Protein AF-A0A8I1DSE7-F1 (afdb_monomer)

pLDDT: mean 93.1, std 6.19, range [51.97, 97.88]

Mean predicted aligned error: 6.13 Å

Sequence (100 aa):
RSQHRNKDKAMQVLAARLKDKEVRERQSKEAAERKSLIGSGDRSERIRTYNFPQGRVTDHRINLTLYRLDEAMEGKLDMLIEPIVQEYQADQLAALSEQE

Secondary structure (DSSP, 8-state):
--HHHHHHHHHHHHHHHHHHHHHHHHHHHHHHHHHHHHTT--GGG-SEEEETTTTEEEETTTTEEES-HHHHHTT--HHHHHHHHHHHHHHHHHHHHTT-

Structure (mmCIF, N/CA/C/O backbone):
data_AF-A0A8I1DSE7-F1
#
_entry.id   AF-A0A8I1DSE7-F1
#
loop_
_atom_site.group_PDB
_atom_site.id
_atom_site.type_symbol
_atom_site.label_atom_id
_atom_site.label_alt_id
_atom_site.label_comp_id
_atom_site.label_asym_id
_atom_site.label_entity_id
_atom_site.label_seq_id
_atom_site.pdbx_PDB_ins_code
_atom_site.Cartn_x
_atom_site.Cartn_y
_atom_site.Cartn_z
_atom_site.occupancy
_atom_site.B_iso_or_equiv
_atom_site.auth_seq_id
_atom_site.auth_comp_id
_atom_site.auth_asym_id
_atom_site.auth_atom_id
_atom_site.pdbx_PDB_model_num
ATOM 1 N N . ARG A 1 1 ? 29.570 -6.288 -49.972 1.00 75.81 1 ARG A N 1
ATOM 2 C CA . ARG A 1 1 ? 28.764 -5.814 -48.812 1.00 75.81 1 ARG A CA 1
ATOM 3 C C . ARG A 1 1 ? 27.435 -5.283 -49.358 1.00 75.81 1 ARG A C 1
ATOM 5 O O . ARG A 1 1 ? 27.494 -4.519 -50.305 1.00 75.81 1 ARG A O 1
ATOM 12 N N . SER A 1 2 ? 26.273 -5.722 -48.858 1.00 92.69 2 SER A N 1
ATOM 13 C CA . SER A 1 2 ? 24.948 -5.366 -49.419 1.00 92.69 2 SER A CA 1
ATOM 14 C C . SER A 1 2 ? 24.232 -4.335 -48.540 1.00 92.69 2 SER A C 1
ATOM 16 O O . SER A 1 2 ? 24.095 -4.555 -47.337 1.00 92.69 2 SER A O 1
ATOM 18 N N . GLN A 1 3 ? 23.763 -3.233 -49.135 1.00 94.00 3 GLN A N 1
ATOM 19 C CA . GLN A 1 3 ? 23.028 -2.172 -48.436 1.00 94.00 3 GLN A CA 1
ATOM 20 C C . GLN A 1 3 ? 21.689 -2.669 -47.882 1.00 94.00 3 GLN A C 1
ATOM 22 O O . GLN A 1 3 ? 21.363 -2.357 -46.742 1.00 94.00 3 GLN A O 1
ATOM 27 N N . HIS A 1 4 ? 20.952 -3.484 -48.644 1.00 94.62 4 HIS A N 1
ATOM 28 C CA . HIS A 1 4 ? 19.672 -4.051 -48.205 1.00 94.62 4 HIS A CA 1
ATOM 29 C C . HIS A 1 4 ? 19.847 -4.909 -46.950 1.00 94.62 4 HIS A C 1
ATOM 31 O O . HIS A 1 4 ? 19.221 -4.638 -45.934 1.00 94.62 4 HIS A O 1
ATOM 37 N N . ARG A 1 5 ? 20.829 -5.823 -46.949 1.00 93.31 5 ARG A N 1
ATOM 38 C CA . ARG A 1 5 ? 21.138 -6.645 -45.765 1.00 93.31 5 ARG A CA 1
ATOM 39 C C . ARG A 1 5 ? 21.571 -5.811 -44.553 1.00 93.31 5 ARG A C 1
ATOM 41 O O . ARG A 1 5 ? 21.307 -6.202 -43.420 1.00 93.31 5 ARG A O 1
ATOM 48 N N . ASN A 1 6 ? 22.248 -4.682 -44.771 1.00 94.69 6 ASN A N 1
ATOM 49 C CA . ASN A 1 6 ? 22.613 -3.766 -43.688 1.00 94.69 6 ASN A CA 1
ATOM 50 C C . ASN A 1 6 ? 21.393 -2.999 -43.160 1.00 94.69 6 ASN A C 1
ATOM 52 O O . ASN A 1 6 ? 21.259 -2.842 -41.948 1.00 94.69 6 ASN A O 1
ATOM 56 N N . LYS A 1 7 ? 20.496 -2.560 -44.052 1.00 94.31 7 LYS A N 1
ATOM 57 C CA . LYS A 1 7 ? 19.244 -1.884 -43.700 1.00 94.31 7 LYS A CA 1
ATOM 58 C C . LYS A 1 7 ? 18.335 -2.807 -42.891 1.00 94.31 7 LYS A C 1
ATOM 60 O O . LYS A 1 7 ? 17.867 -2.394 -41.837 1.00 94.31 7 LYS A O 1
ATOM 65 N N . ASP A 1 8 ? 18.162 -4.055 -43.316 1.00 95.38 8 ASP A N 1
ATOM 66 C CA . ASP A 1 8 ? 17.307 -5.022 -42.619 1.00 95.38 8 ASP A CA 1
ATOM 67 C C . ASP A 1 8 ? 17.806 -5.281 -41.191 1.00 95.38 8 ASP A C 1
ATOM 69 O O . ASP A 1 8 ? 17.037 -5.210 -40.233 1.00 95.38 8 ASP A O 1
ATOM 73 N N . LYS A 1 9 ? 19.121 -5.474 -41.023 1.00 94.56 9 LYS A N 1
ATOM 74 C CA . LYS A 1 9 ? 19.748 -5.611 -39.699 1.00 94.56 9 LYS A CA 1
ATOM 75 C C . LYS A 1 9 ? 19.572 -4.359 -38.841 1.00 94.56 9 LYS A C 1
ATOM 77 O O . LYS A 1 9 ? 19.262 -4.473 -37.658 1.00 94.56 9 LYS A O 1
ATOM 82 N N . ALA A 1 10 ? 19.756 -3.172 -39.418 1.00 95.88 10 ALA A N 1
ATOM 83 C CA . ALA A 1 10 ? 19.572 -1.916 -38.697 1.00 95.88 10 ALA A CA 1
ATOM 84 C C . ALA A 1 10 ? 18.120 -1.743 -38.222 1.00 95.88 10 ALA A C 1
ATOM 86 O O . ALA A 1 10 ? 17.903 -1.371 -37.071 1.00 95.88 10 ALA A O 1
ATOM 87 N N . MET A 1 11 ? 17.137 -2.078 -39.064 1.00 96.75 11 MET A N 1
ATOM 88 C CA . MET A 1 11 ? 15.716 -2.018 -38.708 1.00 96.75 11 MET A CA 1
ATOM 89 C C . MET A 1 11 ? 15.349 -3.028 -37.616 1.00 96.75 11 MET A C 1
ATOM 91 O O . MET A 1 11 ? 14.629 -2.672 -36.686 1.00 96.75 11 MET A O 1
ATOM 95 N N . GLN A 1 12 ? 15.881 -4.254 -37.673 1.00 96.06 12 GLN A N 1
ATOM 96 C CA . GLN A 1 12 ? 15.681 -5.257 -36.619 1.00 96.06 12 GLN A CA 1
ATOM 97 C C . GLN A 1 12 ? 16.231 -4.782 -35.268 1.00 96.06 12 GLN A C 1
ATOM 99 O O . GLN A 1 12 ? 15.543 -4.865 -34.251 1.00 96.06 12 GLN A O 1
ATOM 104 N N . VAL A 1 13 ? 17.450 -4.232 -35.256 1.00 97.12 13 VAL A N 1
ATOM 105 C CA . VAL A 1 13 ? 18.063 -3.686 -34.036 1.00 97.12 13 VAL A CA 1
ATOM 106 C C . VAL A 1 13 ? 17.288 -2.472 -33.524 1.00 97.12 13 VAL A C 1
ATOM 108 O O . VAL A 1 13 ? 17.074 -2.354 -32.318 1.00 97.12 13 VAL A O 1
ATOM 111 N N . LEU A 1 14 ? 16.843 -1.580 -34.412 1.00 96.88 14 LEU A N 1
ATOM 112 C CA . LEU A 1 14 ? 16.049 -0.412 -34.036 1.00 96.88 14 LEU A CA 1
ATOM 113 C C . LEU A 1 14 ? 14.725 -0.825 -33.384 1.00 96.88 14 LEU A C 1
ATOM 115 O O . LEU A 1 14 ? 14.413 -0.341 -32.299 1.00 96.88 14 LEU A O 1
ATOM 119 N N . ALA A 1 15 ? 13.987 -1.754 -33.997 1.00 96.69 15 ALA A N 1
ATOM 120 C CA . ALA A 1 15 ? 12.729 -2.260 -33.453 1.00 96.69 15 ALA A CA 1
ATOM 121 C C . ALA A 1 15 ? 12.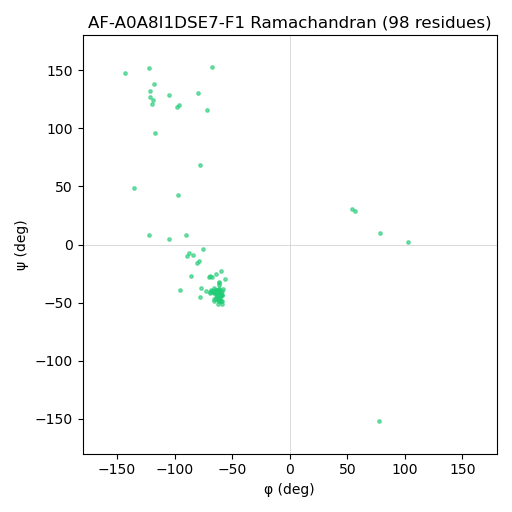924 -2.911 -32.074 1.00 96.69 15 ALA A C 1
ATOM 123 O O . ALA A 1 15 ? 12.163 -2.635 -31.147 1.00 96.69 15 ALA A O 1
ATOM 124 N N . ALA A 1 16 ? 13.980 -3.716 -31.910 1.00 96.94 16 ALA A N 1
ATOM 125 C CA . ALA A 1 16 ? 14.314 -4.322 -30.624 1.00 96.94 16 ALA A CA 1
ATOM 126 C C . ALA A 1 16 ? 14.623 -3.268 -29.546 1.00 96.94 16 ALA A C 1
ATOM 128 O O . ALA A 1 16 ? 14.122 -3.373 -28.429 1.00 96.94 16 ALA A O 1
ATOM 129 N N . ARG A 1 17 ? 15.396 -2.224 -29.881 1.00 97.19 17 ARG A N 1
ATOM 130 C CA . ARG A 1 17 ? 15.736 -1.130 -28.953 1.00 97.19 17 ARG A CA 1
ATOM 131 C C . ARG A 1 17 ? 14.526 -0.289 -28.559 1.00 97.19 17 ARG A C 1
ATOM 133 O O . ARG A 1 17 ? 14.406 0.076 -27.395 1.00 97.19 17 ARG A O 1
ATOM 140 N N . LEU A 1 18 ? 13.641 0.019 -29.508 1.00 97.62 18 LEU A N 1
ATOM 141 C CA . LEU A 1 18 ? 12.414 0.768 -29.227 1.00 97.62 18 LEU A CA 1
ATOM 142 C C . LEU A 1 18 ? 11.493 -0.018 -28.291 1.00 97.62 18 LEU A C 1
ATOM 144 O O . LEU A 1 18 ? 11.026 0.531 -27.297 1.00 97.62 18 LEU A O 1
ATOM 148 N N . LYS A 1 19 ? 11.315 -1.318 -28.552 1.00 97.56 19 LYS A N 1
ATOM 149 C CA . LYS A 1 19 ? 10.525 -2.200 -27.688 1.00 97.56 19 LYS A CA 1
ATOM 150 C C . LYS A 1 19 ? 11.126 -2.329 -26.286 1.00 97.56 19 LYS A C 1
ATOM 152 O O . LYS A 1 19 ? 10.399 -2.268 -25.304 1.00 97.56 19 LYS A O 1
ATOM 157 N N . ASP A 1 20 ? 12.442 -2.503 -26.180 1.00 97.44 20 ASP A N 1
ATOM 158 C CA . ASP A 1 20 ? 13.139 -2.572 -24.889 1.00 97.44 20 ASP A CA 1
ATOM 159 C C . ASP A 1 20 ? 12.987 -1.266 -24.094 1.00 97.44 20 ASP A C 1
ATOM 161 O O . ASP A 1 20 ? 12.697 -1.306 -22.900 1.00 97.44 20 ASP A O 1
ATOM 165 N N . LYS A 1 21 ? 13.083 -0.107 -24.759 1.00 97.88 21 LYS A N 1
ATOM 166 C CA . LYS A 1 21 ? 12.826 1.196 -24.133 1.00 97.88 21 LYS A CA 1
ATOM 167 C C . LYS A 1 21 ? 11.403 1.283 -23.570 1.00 97.88 21 LYS A C 1
ATOM 169 O O . LYS A 1 21 ? 11.246 1.612 -22.399 1.00 97.88 21 LYS A O 1
ATOM 174 N N . GLU A 1 22 ? 10.391 0.953 -24.368 1.00 97.75 22 GLU A N 1
ATOM 175 C CA . GLU A 1 22 ? 8.986 0.992 -23.940 1.00 97.75 22 GLU A CA 1
ATOM 176 C C . GLU A 1 22 ? 8.718 0.040 -22.764 1.00 97.75 22 GLU A C 1
ATOM 178 O O . GLU A 1 22 ? 8.089 0.418 -21.775 1.00 97.75 22 GLU A O 1
ATOM 183 N N . VAL A 1 23 ? 9.243 -1.188 -22.829 1.00 97.88 23 VAL A N 1
ATOM 184 C CA . VAL A 1 23 ? 9.100 -2.170 -21.746 1.00 97.88 23 VAL A CA 1
ATOM 185 C C . VAL A 1 23 ? 9.741 -1.660 -20.460 1.00 97.88 23 VAL A C 1
ATOM 187 O O . VAL A 1 23 ? 9.122 -1.769 -19.402 1.00 97.88 23 VAL A O 1
ATOM 190 N N . ARG A 1 24 ? 10.940 -1.071 -20.533 1.00 97.38 24 ARG A N 1
ATOM 191 C CA . ARG A 1 24 ? 11.608 -0.490 -19.360 1.00 97.38 24 ARG A CA 1
ATOM 192 C C . ARG A 1 24 ? 10.838 0.685 -18.780 1.00 97.38 24 ARG A C 1
ATOM 194 O O . ARG A 1 24 ? 10.727 0.775 -17.564 1.00 97.38 24 ARG A O 1
ATOM 201 N N . GLU A 1 25 ? 10.304 1.565 -19.623 1.00 97.56 25 GLU A N 1
ATOM 202 C CA . GLU A 1 25 ? 9.483 2.695 -19.178 1.00 97.56 25 GLU A CA 1
ATOM 203 C C . GLU A 1 25 ? 8.184 2.232 -18.511 1.00 97.56 25 GLU A C 1
ATOM 205 O O . GLU A 1 25 ? 7.773 2.795 -17.500 1.00 97.56 25 GLU A O 1
ATOM 210 N N . ARG A 1 26 ? 7.543 1.180 -19.028 1.00 97.44 26 ARG A N 1
ATOM 211 C CA . ARG A 1 26 ? 6.366 0.594 -18.380 1.00 97.44 26 ARG A CA 1
ATOM 212 C C . ARG A 1 26 ? 6.725 -0.037 -17.037 1.00 97.44 26 ARG A C 1
ATOM 214 O O . ARG A 1 26 ? 6.083 0.251 -16.034 1.00 97.44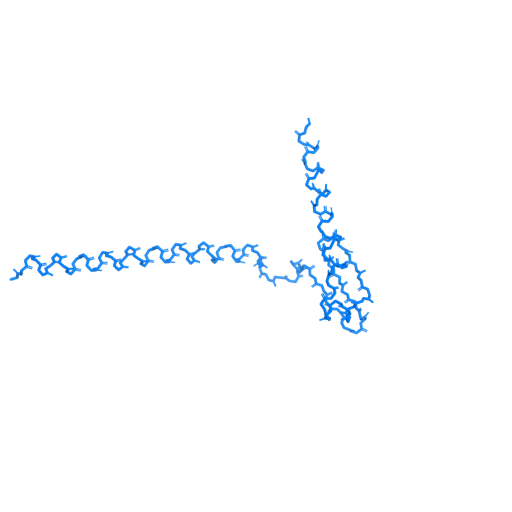 26 ARG A O 1
ATOM 221 N N . GLN A 1 27 ? 7.779 -0.849 -17.005 1.00 97.50 27 GLN A N 1
ATOM 222 C CA . GLN A 1 27 ? 8.240 -1.503 -15.780 1.00 97.50 27 GLN A CA 1
ATOM 223 C C . GLN A 1 27 ? 8.663 -0.496 -14.710 1.00 97.50 27 GLN A C 1
ATOM 225 O O . GLN A 1 27 ? 8.398 -0.718 -13.532 1.00 97.50 27 GLN A O 1
ATOM 230 N N . SER A 1 28 ? 9.304 0.611 -15.094 1.00 97.12 28 SER A N 1
ATOM 231 C CA . SER A 1 28 ? 9.707 1.644 -14.141 1.00 97.12 28 SER A CA 1
ATOM 232 C C . SER A 1 28 ? 8.503 2.371 -13.544 1.00 97.12 28 SER A C 1
ATOM 234 O O . SER A 1 28 ? 8.497 2.609 -12.338 1.00 97.12 28 SER A O 1
ATOM 236 N N . LYS A 1 29 ? 7.465 2.655 -14.344 1.00 96.88 29 LYS A N 1
ATOM 237 C CA . LYS A 1 29 ? 6.193 3.215 -13.857 1.00 96.88 29 LYS A CA 1
ATOM 238 C C . LYS A 1 29 ? 5.497 2.269 -12.883 1.00 96.88 29 LYS A C 1
ATOM 240 O O . LYS A 1 29 ? 5.222 2.664 -11.757 1.00 96.88 29 LYS A O 1
ATOM 245 N N . GLU A 1 30 ? 5.317 1.006 -13.266 1.00 96.44 30 GLU A N 1
ATOM 246 C CA . GLU A 1 30 ? 4.704 -0.012 -12.400 1.00 96.44 30 GLU A CA 1
ATOM 247 C C . GLU A 1 30 ? 5.491 -0.205 -11.094 1.00 96.44 30 GLU A C 1
ATOM 249 O O . GLU A 1 30 ? 4.913 -0.356 -10.018 1.00 96.44 30 GLU A O 1
ATOM 254 N N . ALA A 1 31 ? 6.826 -0.196 -11.167 1.00 95.00 31 ALA A N 1
ATOM 255 C CA . ALA A 1 31 ? 7.681 -0.313 -9.991 1.00 95.00 31 ALA A CA 1
ATOM 256 C C . ALA A 1 31 ? 7.564 0.912 -9.072 1.00 95.00 31 ALA A C 1
ATOM 258 O O . ALA A 1 31 ? 7.536 0.750 -7.851 1.00 95.00 31 ALA A O 1
ATOM 259 N N . ALA A 1 32 ? 7.480 2.117 -9.641 1.00 94.88 32 ALA A N 1
ATOM 260 C CA . ALA A 1 32 ? 7.288 3.349 -8.886 1.00 94.88 32 ALA A CA 1
ATOM 261 C C . ALA A 1 32 ? 5.916 3.379 -8.195 1.00 94.88 32 ALA A C 1
ATOM 263 O O . ALA A 1 32 ? 5.851 3.640 -6.995 1.00 94.88 32 ALA A O 1
ATOM 264 N N . GLU A 1 33 ? 4.844 3.032 -8.912 1.00 95.12 33 GLU A N 1
ATOM 265 C CA . GLU A 1 33 ? 3.490 2.925 -8.356 1.00 95.12 33 GLU A CA 1
ATOM 266 C C . GLU A 1 33 ? 3.432 1.890 -7.231 1.00 95.12 33 GLU A C 1
ATOM 268 O O . GLU A 1 33 ? 2.983 2.192 -6.127 1.00 95.12 33 GLU A O 1
ATOM 273 N N . ARG A 1 34 ? 3.979 0.687 -7.455 1.00 92.88 34 ARG A N 1
ATOM 274 C CA . ARG A 1 34 ? 4.036 -0.359 -6.426 1.00 92.88 34 ARG A CA 1
ATOM 275 C C . ARG A 1 34 ? 4.791 0.108 -5.184 1.00 92.88 34 ARG A C 1
ATOM 277 O O . ARG A 1 34 ? 4.338 -0.144 -4.071 1.00 92.88 34 ARG A O 1
ATOM 284 N N . LYS A 1 35 ? 5.930 0.781 -5.367 1.00 91.50 35 LYS A N 1
ATOM 285 C CA . LYS A 1 35 ? 6.715 1.327 -4.255 1.00 91.50 35 LYS A CA 1
ATOM 286 C C . LYS A 1 35 ? 5.931 2.393 -3.491 1.00 91.50 35 LYS A C 1
ATOM 288 O O . LYS A 1 35 ? 5.992 2.410 -2.270 1.00 91.50 35 LYS A O 1
ATOM 293 N N . SER A 1 36 ? 5.171 3.239 -4.185 1.00 90.75 36 SER A N 1
ATOM 294 C CA . SER A 1 36 ? 4.316 4.243 -3.546 1.00 90.75 36 SER A CA 1
ATOM 295 C C . SER A 1 36 ? 3.178 3.621 -2.735 1.00 90.75 36 SER A C 1
ATOM 297 O O . SER A 1 36 ? 2.827 4.156 -1.692 1.00 90.75 36 SER A O 1
ATOM 299 N N . LEU A 1 37 ? 2.593 2.517 -3.209 1.00 89.81 37 LEU A N 1
ATOM 300 C CA . LEU A 1 37 ? 1.469 1.850 -2.542 1.00 89.81 37 LEU A CA 1
ATOM 301 C C . LEU A 1 37 ? 1.892 1.021 -1.324 1.00 89.81 37 LEU A C 1
ATOM 303 O O . LEU A 1 37 ? 1.159 0.953 -0.343 1.00 89.81 37 LEU A O 1
ATOM 307 N N . ILE A 1 38 ? 3.044 0.352 -1.403 1.00 88.50 38 ILE A N 1
ATOM 308 C CA . ILE A 1 38 ? 3.558 -0.504 -0.321 1.00 88.50 38 ILE A CA 1
ATOM 309 C C . ILE A 1 38 ? 4.361 0.314 0.701 1.00 88.50 38 ILE A C 1
ATOM 311 O O . ILE A 1 38 ? 4.431 -0.068 1.866 1.00 88.50 38 ILE A O 1
ATOM 315 N N . GLY A 1 39 ? 4.956 1.427 0.267 1.00 87.38 39 GLY A N 1
ATOM 316 C CA . GLY A 1 39 ? 5.844 2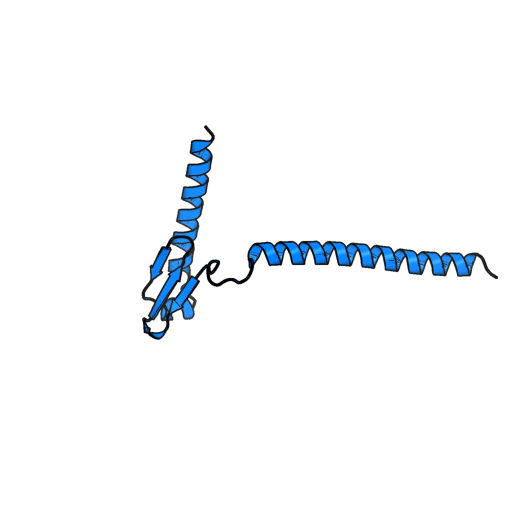.242 1.085 1.00 87.38 39 GLY A CA 1
ATOM 317 C C . GLY A 1 39 ? 7.246 1.642 1.215 1.00 87.38 39 GLY A C 1
ATOM 318 O O . GLY A 1 39 ? 7.746 0.943 0.325 1.00 87.38 39 GLY A O 1
ATOM 319 N N . SER A 1 40 ? 7.906 1.950 2.328 1.00 85.62 40 SER A N 1
ATOM 320 C CA . SER A 1 40 ? 9.233 1.441 2.690 1.00 85.62 40 SER A CA 1
ATOM 321 C C . SER A 1 40 ? 9.189 0.034 3.294 1.00 85.62 40 SER A C 1
ATOM 323 O O . SER A 1 40 ? 10.216 -0.646 3.345 1.00 85.62 40 SER A O 1
ATOM 325 N N . GLY A 1 41 ? 8.001 -0.416 3.714 1.00 85.44 41 GLY A N 1
ATOM 326 C CA . GLY A 1 41 ? 7.808 -1.680 4.423 1.00 85.44 41 GLY A CA 1
ATOM 327 C C . GLY A 1 41 ? 8.180 -1.607 5.906 1.00 85.44 41 GLY A C 1
ATOM 328 O O . GLY A 1 41 ? 8.250 -2.646 6.566 1.00 85.44 41 GLY A O 1
ATOM 329 N N . ASP A 1 42 ? 8.423 -0.405 6.434 1.00 88.00 42 ASP A N 1
ATOM 330 C CA . ASP A 1 42 ? 8.657 -0.208 7.858 1.00 88.00 42 ASP A CA 1
ATOM 331 C C . ASP A 1 42 ? 7.391 -0.493 8.684 1.00 88.00 42 ASP A C 1
ATOM 333 O O . ASP A 1 42 ? 6.250 -0.341 8.242 1.00 88.00 42 ASP A O 1
ATOM 337 N N . ARG A 1 43 ? 7.590 -0.900 9.939 1.00 84.44 43 ARG A N 1
ATOM 338 C CA . ARG A 1 43 ? 6.507 -1.236 10.867 1.00 84.44 43 ARG A CA 1
ATOM 339 C C . ARG A 1 43 ? 5.627 -0.029 11.200 1.00 84.44 43 ARG A C 1
ATOM 341 O O . ARG A 1 43 ? 4.468 -0.233 11.570 1.00 84.44 43 ARG A O 1
ATOM 348 N N . SER A 1 44 ? 6.166 1.185 11.091 1.00 84.56 44 SER A N 1
ATOM 349 C CA . SER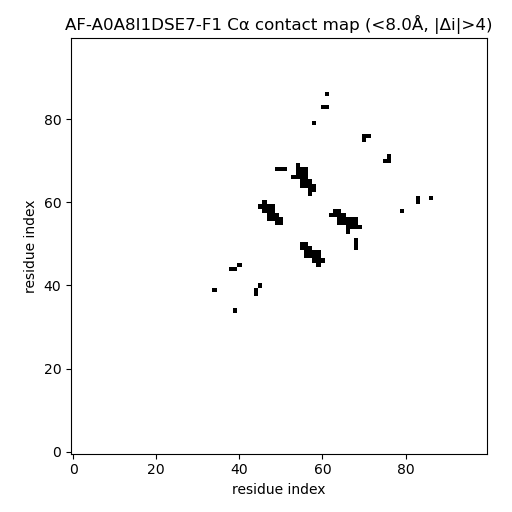 A 1 44 ? 5.427 2.435 11.298 1.00 84.56 44 SER A CA 1
ATOM 350 C C . SER A 1 44 ? 4.372 2.694 10.215 1.00 84.56 44 SER A C 1
ATOM 352 O O . SER A 1 44 ? 3.334 3.273 10.512 1.00 84.56 44 SER A O 1
ATOM 354 N N . GLU A 1 45 ? 4.569 2.180 8.999 1.00 86.12 45 GLU A N 1
ATOM 355 C CA . GLU A 1 45 ? 3.670 2.373 7.848 1.00 86.12 45 GLU A CA 1
ATOM 356 C C . GLU A 1 45 ? 2.577 1.293 7.754 1.00 86.12 45 GLU A C 1
ATOM 358 O O . GLU A 1 45 ? 1.839 1.177 6.773 1.00 86.12 45 GLU A O 1
ATOM 363 N N . ARG A 1 46 ? 2.465 0.443 8.775 1.00 89.88 46 ARG A N 1
ATOM 364 C CA . ARG A 1 46 ? 1.543 -0.687 8.756 1.00 89.88 46 ARG A CA 1
ATOM 365 C C . ARG A 1 46 ? 0.091 -0.225 8.876 1.00 89.88 46 ARG A C 1
ATOM 367 O O . ARG A 1 46 ? -0.362 0.161 9.947 1.00 89.88 46 ARG A O 1
ATOM 374 N N . ILE A 1 47 ? -0.680 -0.465 7.823 1.00 92.44 47 ILE A N 1
ATOM 375 C CA . ILE A 1 47 ? -2.131 -0.228 7.765 1.00 92.44 47 ILE A CA 1
ATOM 376 C C . ILE A 1 47 ? -2.958 -1.034 8.783 1.00 92.44 47 ILE A C 1
ATOM 378 O O . ILE A 1 47 ? -3.916 -0.505 9.333 1.00 92.44 47 ILE A O 1
ATOM 382 N N . ARG A 1 48 ? -2.626 -2.305 9.065 1.00 93.62 48 ARG A N 1
ATOM 383 C CA . ARG A 1 48 ? -3.423 -3.172 9.963 1.00 93.62 48 ARG A CA 1
ATOM 384 C C . ARG A 1 48 ? -2.581 -4.094 10.831 1.00 93.62 48 ARG A C 1
ATOM 386 O O . ARG A 1 48 ? -1.536 -4.584 10.416 1.00 93.62 48 ARG A O 1
ATOM 393 N N . THR A 1 49 ? -3.063 -4.383 12.034 1.00 94.94 49 THR A N 1
ATOM 394 C CA . THR A 1 49 ? -2.499 -5.385 12.950 1.00 94.94 49 THR A CA 1
ATOM 395 C C . THR A 1 49 ? -3.514 -6.466 13.245 1.00 94.94 49 THR A C 1
ATOM 397 O O . THR A 1 49 ? -4.554 -6.172 13.821 1.00 94.94 49 THR A O 1
ATOM 400 N N . TYR A 1 50 ? -3.170 -7.709 12.930 1.00 95.38 50 TYR A N 1
ATOM 401 C CA . TYR A 1 50 ? -3.934 -8.886 13.327 1.00 95.38 50 TYR A CA 1
ATOM 402 C C . TYR A 1 50 ? -3.276 -9.491 14.571 1.00 95.38 50 TYR A C 1
ATOM 404 O O . TYR A 1 50 ? -2.096 -9.843 14.544 1.00 95.38 50 TYR A O 1
ATOM 412 N N . ASN A 1 51 ? -4.006 -9.549 15.682 1.00 96.19 51 ASN A N 1
ATOM 413 C CA . ASN A 1 51 ? -3.529 -10.062 16.961 1.00 96.19 51 ASN A CA 1
ATOM 414 C C . ASN A 1 51 ? -4.357 -11.289 17.354 1.00 96.19 51 ASN A C 1
ATOM 416 O O . ASN A 1 51 ? -5.430 -11.159 17.941 1.00 96.19 51 ASN A O 1
ATOM 420 N N . PHE A 1 52 ? -3.829 -12.470 17.028 1.00 95.62 52 PHE A N 1
ATOM 421 C CA . PHE A 1 52 ? -4.481 -13.758 17.272 1.00 95.62 52 PHE A CA 1
ATOM 422 C C . PHE A 1 52 ? -4.680 -14.083 18.759 1.00 95.62 52 PHE A C 1
ATOM 424 O O . PHE A 1 52 ? -5.804 -14.418 19.118 1.00 95.62 52 PHE A O 1
ATOM 431 N N . PRO A 1 53 ? -3.683 -13.920 19.658 1.00 96.56 53 PRO A N 1
ATOM 432 C CA . PRO A 1 53 ? -3.885 -14.196 21.084 1.00 96.56 53 PRO A CA 1
ATOM 433 C C . PRO A 1 53 ? -5.032 -13.412 21.734 1.00 96.56 53 PRO A C 1
ATOM 435 O O . PRO A 1 53 ? -5.631 -13.887 22.691 1.00 96.56 53 PRO A O 1
ATOM 438 N N . GLN A 1 54 ? -5.319 -12.204 21.237 1.00 94.06 54 GLN A N 1
ATOM 439 C CA . GLN A 1 54 ? -6.386 -11.337 21.751 1.00 94.06 54 GLN A CA 1
ATOM 440 C C . GLN A 1 54 ? -7.620 -11.292 20.836 1.00 94.06 54 GLN A C 1
ATOM 442 O O . GLN A 1 54 ? -8.522 -10.495 21.090 1.00 94.06 54 GLN A O 1
ATOM 447 N N . GLY A 1 55 ? -7.650 -12.091 19.763 1.00 95.31 55 GLY A N 1
ATOM 448 C CA . GLY A 1 55 ? -8.776 -12.170 18.827 1.00 95.31 55 GLY A CA 1
ATOM 449 C C . GLY A 1 55 ? -9.166 -10.835 18.184 1.00 95.31 55 GLY A C 1
ATOM 450 O O . GLY A 1 55 ? -10.338 -10.629 17.866 1.00 95.31 55 GLY A O 1
ATOM 451 N N . ARG A 1 56 ? -8.216 -9.904 18.008 1.00 96.25 56 ARG A N 1
ATOM 452 C CA . ARG A 1 56 ? -8.515 -8.545 17.529 1.00 96.25 56 ARG A CA 1
ATOM 453 C C . ARG A 1 56 ? -7.769 -8.154 16.265 1.00 96.25 56 ARG A C 1
ATOM 455 O O . ARG A 1 56 ? -6.634 -8.571 16.030 1.00 96.25 56 ARG A O 1
ATOM 462 N N . VAL A 1 57 ? -8.391 -7.267 15.503 1.00 96.25 57 VAL A N 1
ATOM 463 C CA . VAL A 1 57 ? -7.799 -6.570 14.364 1.00 96.25 57 VAL A CA 1
ATOM 464 C C . VAL A 1 57 ? -7.875 -5.066 14.607 1.00 96.25 57 VAL A C 1
ATOM 466 O O . VAL A 1 57 ? -8.918 -4.546 14.996 1.00 96.25 57 VAL A O 1
ATOM 469 N N . THR A 1 58 ? -6.761 -4.370 14.401 1.00 95.88 58 THR A N 1
ATOM 470 C CA . THR A 1 58 ? -6.679 -2.906 14.499 1.00 95.88 58 THR A CA 1
ATOM 471 C C . THR A 1 58 ? -6.272 -2.337 13.148 1.00 95.88 58 THR A C 1
ATOM 473 O O . THR A 1 58 ? -5.232 -2.737 12.622 1.00 95.88 58 THR A O 1
ATOM 476 N N . ASP A 1 59 ? -7.061 -1.418 12.597 1.00 95.44 59 ASP A N 1
ATOM 477 C CA . ASP A 1 59 ? -6.708 -0.610 11.428 1.00 95.44 59 ASP A CA 1
ATOM 478 C C . ASP A 1 59 ? -6.164 0.743 11.891 1.00 95.44 59 ASP A C 1
ATOM 480 O O . ASP A 1 59 ? -6.841 1.489 12.595 1.00 95.44 59 ASP A O 1
ATOM 484 N N . HIS A 1 60 ? -4.921 1.040 11.519 1.00 93.88 60 HIS A N 1
ATOM 485 C CA . HIS A 1 60 ? -4.192 2.228 11.975 1.00 93.88 60 HIS A CA 1
ATOM 486 C C . HIS A 1 60 ? -4.504 3.477 11.152 1.00 93.88 60 HIS A C 1
ATOM 488 O O . HIS A 1 60 ? -4.101 4.561 11.552 1.00 93.88 60 HIS A O 1
ATOM 494 N N . ARG A 1 61 ? -5.232 3.359 10.031 1.00 92.06 61 ARG A N 1
ATOM 495 C CA . ARG A 1 61 ? -5.616 4.532 9.224 1.00 92.06 61 ARG A CA 1
ATOM 496 C C . ARG A 1 61 ? -6.598 5.430 9.963 1.00 92.06 61 ARG A C 1
ATOM 498 O O . ARG A 1 61 ? -6.468 6.641 9.910 1.00 92.06 61 ARG A O 1
ATOM 505 N N . ILE A 1 62 ? -7.540 4.806 10.667 1.00 94.69 62 ILE A N 1
ATOM 506 C CA . ILE A 1 62 ? -8.606 5.478 11.426 1.00 94.69 62 ILE A CA 1
ATOM 507 C C . ILE A 1 62 ? -8.588 5.094 12.916 1.00 94.69 62 ILE A C 1
ATOM 509 O O . ILE A 1 62 ? -9.513 5.393 13.660 1.00 94.69 62 ILE A O 1
ATOM 513 N N . ASN A 1 63 ? -7.550 4.372 13.358 1.00 94.19 63 ASN A N 1
ATOM 514 C CA . ASN A 1 63 ? -7.407 3.830 14.717 1.00 94.19 63 ASN A CA 1
ATOM 515 C C . ASN A 1 63 ? -8.592 2.964 15.203 1.00 94.19 63 ASN A C 1
ATOM 517 O O . ASN A 1 63 ? -8.864 2.867 16.402 1.00 94.19 63 ASN A O 1
ATOM 521 N N . LEU A 1 64 ? -9.275 2.272 14.287 1.00 95.06 64 LEU A N 1
ATOM 522 C CA . LEU A 1 64 ? -10.386 1.372 14.599 1.00 95.06 64 LEU A CA 1
ATOM 523 C C . LEU A 1 64 ? -9.863 0.021 15.099 1.00 95.06 64 LEU A C 1
ATOM 525 O O . LEU A 1 64 ? -9.035 -0.612 14.447 1.00 95.06 64 LEU A O 1
ATOM 529 N N . THR A 1 65 ? -10.387 -0.468 16.224 1.00 95.94 65 THR A N 1
ATOM 530 C CA . THR A 1 65 ? -10.083 -1.810 16.746 1.00 95.94 65 THR A CA 1
ATOM 531 C C . THR A 1 65 ? -11.352 -2.642 16.884 1.00 95.94 65 THR A C 1
ATOM 533 O O . THR A 1 65 ? -12.290 -2.229 17.559 1.00 95.94 65 THR A O 1
ATOM 536 N N . LEU A 1 66 ? -11.355 -3.843 16.299 1.00 94.69 66 LEU A N 1
ATOM 537 C CA . LEU A 1 66 ? -12.451 -4.811 16.373 1.00 94.69 66 LEU A CA 1
ATOM 538 C C . LEU A 1 66 ? -11.987 -6.104 17.050 1.00 94.69 66 LEU A C 1
ATOM 540 O O . LEU A 1 66 ? -10.922 -6.628 16.730 1.00 94.69 66 LEU A O 1
ATOM 544 N N . TYR A 1 67 ? -12.819 -6.663 17.928 1.00 95.38 67 TYR A N 1
ATOM 545 C CA . TYR A 1 67 ? -12.590 -7.941 18.625 1.00 95.38 67 TYR A CA 1
ATOM 546 C C . TYR A 1 67 ? -13.292 -9.111 17.922 1.00 95.38 67 TYR A C 1
ATOM 548 O O . TYR A 1 67 ? -13.968 -9.922 18.548 1.00 95.38 67 TYR A O 1
ATOM 556 N N . ARG A 1 68 ? -13.213 -9.135 16.591 1.00 92.19 68 ARG A N 1
ATOM 557 C CA . ARG A 1 68 ? -13.872 -10.126 15.727 1.00 92.19 68 ARG A CA 1
ATOM 558 C C . ARG A 1 68 ? -12.908 -10.621 14.655 1.00 92.19 68 ARG A C 1
ATOM 560 O O . ARG A 1 68 ? -13.207 -10.582 13.466 1.00 92.19 68 ARG A O 1
ATOM 567 N N . LEU A 1 69 ? -11.700 -11.002 15.079 1.00 94.69 69 LEU A N 1
ATOM 568 C CA . LEU A 1 69 ? -10.653 -11.432 14.152 1.00 94.69 69 LEU A CA 1
ATOM 569 C C . LEU A 1 69 ? -11.093 -12.636 13.314 1.00 94.69 69 LEU A C 1
ATOM 571 O O . LEU A 1 69 ? -10.874 -12.622 12.110 1.00 94.69 69 LEU A O 1
ATOM 575 N N . ASP A 1 70 ? -11.732 -13.629 13.928 1.00 94.56 70 ASP A N 1
ATOM 576 C CA . ASP A 1 70 ? -12.137 -14.854 13.232 1.00 94.56 70 ASP A CA 1
ATOM 577 C C . ASP A 1 70 ? -13.122 -14.549 12.096 1.00 94.56 70 ASP A C 1
ATOM 579 O O . ASP A 1 70 ? -12.894 -14.944 10.958 1.00 94.56 70 ASP A O 1
ATOM 583 N N . GLU A 1 71 ? -14.138 -13.724 12.362 1.00 94.38 71 GLU A N 1
ATOM 584 C CA . GLU A 1 71 ? -15.100 -13.279 11.346 1.00 94.38 71 GLU A CA 1
ATOM 585 C C . GLU A 1 71 ? -14.423 -12.521 10.193 1.00 94.38 71 GLU A C 1
ATOM 587 O O . GLU A 1 71 ? -14.750 -12.731 9.023 1.00 94.38 71 GLU A O 1
ATOM 592 N N . ALA A 1 72 ? -13.453 -11.657 10.510 1.00 93.69 72 ALA A N 1
ATOM 593 C CA . ALA A 1 72 ? -12.690 -10.936 9.496 1.00 93.69 72 A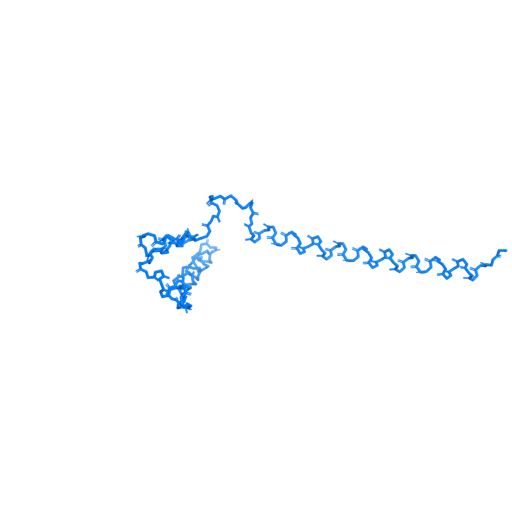LA A CA 1
ATOM 594 C C . ALA A 1 72 ? -11.838 -11.893 8.642 1.00 93.69 72 ALA A C 1
ATOM 596 O O . ALA A 1 72 ? -11.754 -11.722 7.426 1.00 93.69 72 ALA A O 1
ATOM 597 N N . MET A 1 73 ? -11.238 -12.915 9.258 1.00 93.69 73 MET A N 1
ATOM 598 C CA . MET A 1 73 ? -10.453 -13.942 8.565 1.00 93.69 73 MET A CA 1
ATOM 599 C C . MET A 1 73 ? -11.324 -14.881 7.719 1.00 93.69 73 MET A C 1
ATOM 601 O O . MET A 1 73 ? -10.865 -15.366 6.688 1.00 93.69 73 MET A O 1
ATOM 605 N N . GLU A 1 74 ? -12.584 -15.082 8.104 1.00 95.62 74 GLU A N 1
ATOM 606 C CA . GLU A 1 74 ? -13.604 -15.789 7.317 1.00 95.62 74 GLU A CA 1
ATO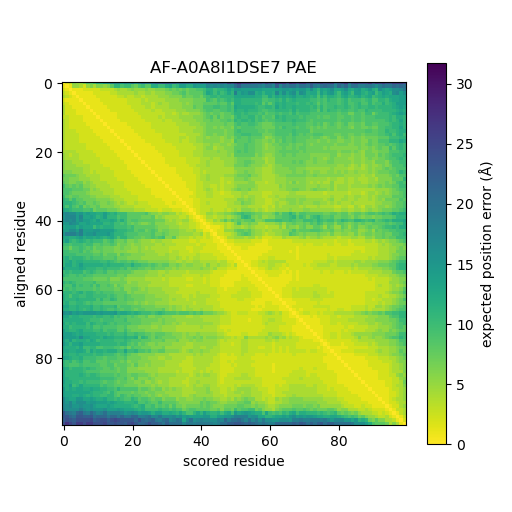M 607 C C . GLU A 1 74 ? -14.152 -14.957 6.142 1.00 95.62 74 GLU A C 1
ATOM 609 O O . GLU A 1 74 ? -14.937 -15.459 5.339 1.00 95.62 74 GLU A O 1
ATOM 614 N N . GLY A 1 75 ? -13.726 -13.696 6.005 1.00 93.94 75 GLY A N 1
ATOM 615 C CA . GLY A 1 75 ? -14.051 -12.833 4.868 1.00 93.94 75 GLY A CA 1
ATOM 616 C C . GLY A 1 75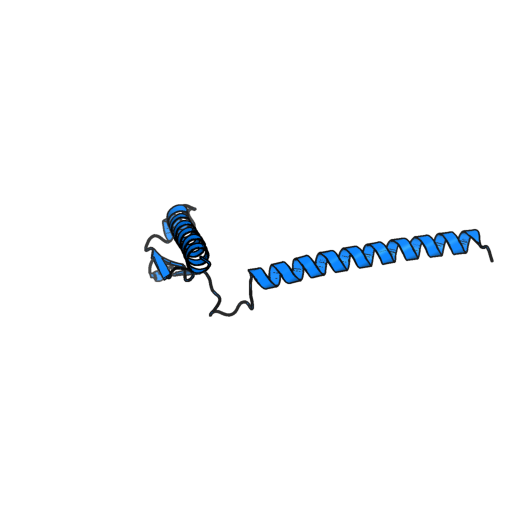 ? -15.132 -11.787 5.134 1.00 93.94 75 GLY A C 1
ATOM 617 O O . GLY A 1 75 ? -15.444 -11.014 4.230 1.00 93.94 75 GLY A O 1
ATOM 618 N N . LYS A 1 76 ? -15.669 -11.687 6.358 1.00 94.25 76 LYS A N 1
ATOM 619 C CA . LYS A 1 76 ? -16.621 -10.629 6.744 1.00 94.25 76 LYS A CA 1
ATOM 620 C C . LYS A 1 76 ? -15.886 -9.310 7.002 1.00 94.25 76 LYS A C 1
ATOM 622 O O . LYS A 1 76 ? -15.754 -8.850 8.135 1.00 94.25 76 LYS A O 1
ATOM 627 N N . LEU A 1 77 ? -15.352 -8.719 5.938 1.00 93.56 77 LEU A N 1
ATOM 628 C CA . LEU A 1 77 ? -14.513 -7.520 6.002 1.00 93.56 77 LEU A CA 1
ATOM 629 C C . LEU A 1 77 ? -15.302 -6.208 5.957 1.00 93.56 77 LEU A C 1
ATOM 631 O O . LEU A 1 77 ? -14.707 -5.157 6.187 1.00 93.56 77 LEU A O 1
ATOM 635 N N . ASP A 1 78 ? -16.612 -6.244 5.714 1.00 94.50 78 ASP A N 1
ATOM 636 C CA . ASP A 1 78 ? -17.448 -5.040 5.598 1.00 94.50 78 ASP A CA 1
ATOM 637 C C . ASP A 1 78 ? -17.375 -4.175 6.864 1.00 94.50 78 ASP A C 1
ATOM 639 O O . ASP A 1 78 ? -17.193 -2.963 6.782 1.00 94.50 78 ASP A O 1
ATOM 643 N N . MET A 1 79 ? -17.328 -4.815 8.039 1.00 91.38 79 MET A N 1
ATOM 644 C CA . MET A 1 79 ? -17.148 -4.150 9.339 1.00 91.38 79 MET A CA 1
ATOM 645 C C . MET A 1 79 ? -15.841 -3.351 9.457 1.00 91.38 79 MET A C 1
ATOM 647 O O . MET A 1 79 ? -15.740 -2.463 10.299 1.00 91.38 79 MET A O 1
ATOM 651 N N . LEU A 1 80 ? -14.824 -3.683 8.656 1.00 93.12 80 LEU A N 1
ATOM 652 C CA . LEU A 1 80 ? -13.568 -2.937 8.574 1.00 93.12 80 LEU A CA 1
ATOM 653 C C . LEU A 1 80 ? -13.581 -1.926 7.431 1.00 93.12 80 LEU A C 1
ATOM 655 O O . LEU A 1 80 ? -12.993 -0.862 7.567 1.00 93.12 80 LEU A O 1
ATOM 659 N N . ILE A 1 81 ? -14.164 -2.276 6.285 1.00 94.56 81 ILE A N 1
ATOM 660 C CA . ILE A 1 81 ? -14.078 -1.467 5.067 1.00 94.56 81 ILE A CA 1
ATOM 661 C C . ILE A 1 81 ? -15.032 -0.275 5.136 1.00 94.56 81 ILE A C 1
ATOM 663 O O . ILE A 1 81 ? -14.606 0.836 4.826 1.00 94.56 81 ILE A O 1
ATOM 667 N N . GLU A 1 82 ? -16.278 -0.474 5.568 1.00 96.00 82 GLU A N 1
ATOM 668 C CA . GLU A 1 82 ? -17.283 0.595 5.600 1.00 96.00 82 GLU A CA 1
ATOM 669 C C . GLU A 1 82 ? -16.852 1.793 6.459 1.00 96.00 82 GLU A C 1
ATOM 671 O O . GLU A 1 82 ? -16.881 2.907 5.932 1.00 96.00 82 GLU A O 1
ATOM 676 N N . PRO A 1 83 ? -16.361 1.621 7.707 1.00 95.38 83 PRO A N 1
ATOM 677 C CA . PRO A 1 83 ? -15.922 2.761 8.512 1.00 95.38 83 PRO A CA 1
ATOM 678 C C . PRO A 1 83 ? -14.756 3.526 7.876 1.00 95.38 83 PRO A C 1
ATOM 680 O O . PRO A 1 83 ? -14.683 4.743 7.972 1.00 95.38 83 PRO A O 1
ATOM 683 N N . ILE A 1 84 ? -13.854 2.823 7.186 1.00 95.06 84 ILE A N 1
ATOM 684 C CA . ILE A 1 84 ? -12.700 3.443 6.518 1.00 95.06 84 ILE A CA 1
ATOM 685 C C . ILE A 1 84 ? -13.148 4.276 5.323 1.00 95.06 84 ILE A C 1
ATOM 687 O O . ILE A 1 84 ? -12.622 5.361 5.095 1.00 95.06 84 ILE A O 1
ATOM 691 N N . VAL A 1 85 ? -14.107 3.768 4.547 1.00 96.06 85 VAL A N 1
ATOM 692 C CA . VAL A 1 85 ? -14.673 4.506 3.415 1.00 96.06 85 VAL A CA 1
ATOM 693 C C . VAL A 1 85 ? -15.429 5.739 3.906 1.00 96.06 85 VAL A C 1
ATOM 695 O O . VAL A 1 85 ? -15.296 6.796 3.298 1.00 96.06 85 VAL A O 1
ATOM 698 N N . GLN A 1 86 ? -16.184 5.620 5.000 1.00 95.56 86 GLN A N 1
ATOM 699 C CA . GLN A 1 86 ? -16.909 6.743 5.598 1.00 95.56 86 GLN A CA 1
ATOM 700 C C . GLN A 1 86 ? -15.961 7.839 6.088 1.00 95.56 86 GLN A C 1
ATOM 702 O O . GLN A 1 86 ? -16.163 8.998 5.733 1.00 95.56 86 GLN A O 1
ATOM 707 N N . GLU A 1 87 ? -14.907 7.479 6.825 1.00 95.19 87 GLU A N 1
ATOM 708 C CA . GLU A 1 87 ? -13.911 8.451 7.292 1.00 95.19 87 GLU A CA 1
ATOM 709 C C . GLU A 1 87 ? -13.229 9.148 6.111 1.00 95.19 87 GLU A C 1
ATOM 711 O O . GLU A 1 87 ? -13.147 10.369 6.062 1.00 95.19 87 GLU A O 1
ATOM 716 N N . TYR A 1 88 ? -12.845 8.383 5.086 1.00 94.62 88 TYR A N 1
ATOM 717 C CA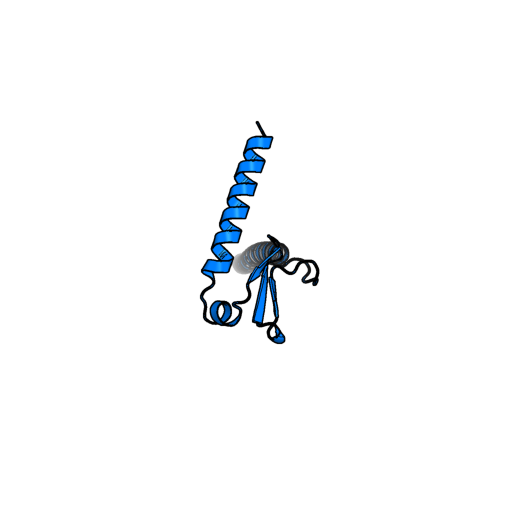 . TYR A 1 88 ? -12.233 8.946 3.886 1.00 94.62 88 TYR A CA 1
ATOM 718 C C . TYR A 1 88 ? -13.156 9.929 3.149 1.00 94.62 88 TYR A C 1
ATOM 720 O O . TYR A 1 88 ? -12.703 10.961 2.659 1.00 94.62 88 TYR A O 1
AT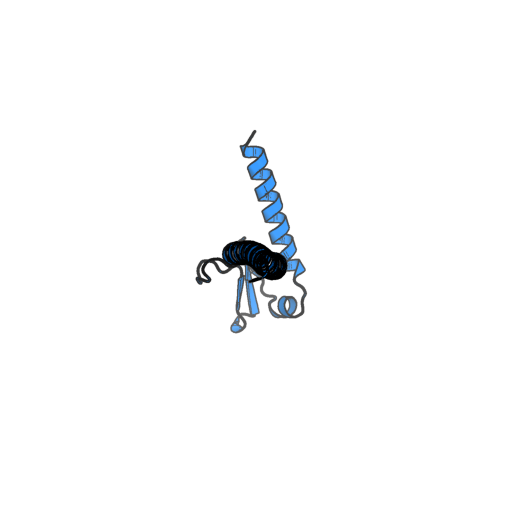OM 728 N N . GLN A 1 89 ? -14.454 9.626 3.060 1.00 95.06 89 GLN A N 1
ATOM 729 C CA . GLN A 1 89 ? -15.435 10.544 2.477 1.00 95.06 89 GLN A CA 1
ATOM 730 C C . GLN A 1 89 ? -15.591 11.812 3.322 1.00 95.06 89 GLN A C 1
ATOM 732 O O . GLN A 1 89 ? -15.679 12.904 2.762 1.00 95.06 89 GLN A O 1
ATOM 737 N N . ALA A 1 90 ? -15.602 11.681 4.651 1.00 94.06 90 ALA A N 1
ATOM 738 C CA . ALA A 1 90 ? -15.654 12.819 5.560 1.00 94.06 90 ALA A CA 1
ATOM 739 C C . ALA A 1 90 ? -14.417 13.721 5.406 1.00 94.06 90 ALA A C 1
ATOM 741 O O . ALA A 1 90 ? -14.576 14.931 5.253 1.00 94.06 90 ALA A O 1
ATOM 742 N N . ASP A 1 91 ? -13.216 13.140 5.333 1.00 93.19 91 ASP A N 1
ATOM 743 C CA . ASP A 1 91 ? -11.961 13.865 5.100 1.00 93.19 91 ASP A CA 1
ATOM 744 C C . ASP A 1 91 ? -11.972 14.625 3.767 1.00 93.19 91 ASP A C 1
ATOM 746 O O . ASP A 1 91 ? -11.568 15.787 3.697 1.00 93.19 91 ASP A O 1
ATOM 750 N N . GLN A 1 92 ? -12.461 13.993 2.693 1.00 93.88 92 GLN A N 1
ATOM 751 C CA . GLN A 1 92 ? -12.583 14.644 1.386 1.00 93.88 92 GLN A CA 1
ATOM 752 C C . GLN A 1 92 ? -13.540 15.841 1.422 1.00 93.88 92 GLN A C 1
ATOM 754 O O . GLN A 1 92 ? -13.239 16.884 0.843 1.00 93.88 92 GLN A O 1
ATOM 759 N N . LEU A 1 93 ? -14.687 15.695 2.090 1.00 94.50 93 LEU A N 1
ATOM 760 C CA . LEU A 1 93 ? -15.667 16.771 2.243 1.00 94.50 93 LEU A CA 1
ATOM 761 C C . LEU A 1 93 ? -15.115 17.918 3.096 1.00 94.50 93 LEU A C 1
ATOM 763 O O . LEU A 1 93 ? -15.292 19.080 2.734 1.00 94.50 93 LEU A O 1
ATOM 767 N N . ALA A 1 94 ? -14.408 17.603 4.184 1.00 93.19 94 ALA A N 1
ATOM 768 C CA . ALA A 1 94 ? -13.755 18.595 5.032 1.00 93.19 94 ALA A CA 1
ATOM 769 C C . ALA A 1 94 ? -12.701 19.392 4.246 1.00 93.19 94 ALA A C 1
ATOM 771 O O . ALA A 1 94 ? -12.746 20.621 4.230 1.00 93.19 94 ALA A O 1
ATOM 772 N N . ALA A 1 95 ? -11.831 18.705 3.499 1.00 92.69 95 ALA A N 1
ATOM 773 C CA . ALA A 1 95 ? -10.808 19.343 2.672 1.00 92.69 95 ALA A CA 1
ATOM 774 C C . ALA A 1 95 ? -11.391 20.251 1.573 1.00 92.69 95 ALA A C 1
ATOM 776 O O . ALA A 1 95 ? -10.778 21.259 1.226 1.00 92.69 95 ALA A O 1
ATOM 777 N N . LEU A 1 96 ? -12.565 19.913 1.027 1.00 91.62 96 LEU A N 1
ATOM 778 C CA . LEU A 1 96 ? -13.289 20.772 0.084 1.00 91.62 96 LEU A CA 1
ATOM 779 C C . LEU A 1 96 ? -13.847 22.024 0.771 1.00 91.62 96 LEU A C 1
ATOM 781 O O . LEU A 1 96 ? -13.732 23.111 0.217 1.00 91.62 96 LEU A O 1
ATOM 785 N N . SER A 1 97 ? -14.408 21.885 1.976 1.00 87.50 97 SER A N 1
ATOM 786 C CA . SER A 1 97 ? -14.970 23.016 2.729 1.00 87.50 97 SER A CA 1
ATOM 787 C C . SER A 1 97 ? -13.920 24.009 3.240 1.00 87.50 97 SER A C 1
ATOM 789 O O . SER A 1 97 ? -14.229 25.180 3.404 1.00 87.50 97 SER A O 1
ATOM 791 N N . GLU A 1 98 ? -12.680 23.566 3.472 1.00 79.94 98 GLU A N 1
ATOM 792 C CA . GLU A 1 98 ? -11.561 24.439 3.865 1.00 79.94 98 GLU A CA 1
ATOM 793 C C . GLU A 1 98 ? -10.950 25.217 2.685 1.00 79.94 98 GLU A C 1
ATOM 795 O O . GLU A 1 98 ? -10.161 26.139 2.896 1.00 79.94 98 GLU A O 1
ATOM 800 N N . GLN A 1 99 ? -11.267 24.830 1.444 1.00 67.25 99 GLN A N 1
ATOM 801 C CA . GLN A 1 99 ? -10.814 25.521 0.231 1.00 67.25 99 GLN A CA 1
ATOM 802 C C . GLN A 1 99 ? -11.763 26.641 -0.226 1.00 67.25 99 GLN A C 1
ATOM 804 O O . GLN A 1 99 ? -11.385 27.403 -1.120 1.00 67.25 99 GLN A O 1
ATOM 809 N N . GLU A 1 100 ? -12.956 26.743 0.370 1.00 51.97 100 GLU A N 1
ATOM 810 C CA . GLU A 1 100 ? -13.907 27.854 0.190 1.00 51.97 100 GLU A CA 1
ATOM 811 C C . GLU A 1 100 ? -13.662 28.987 1.200 1.00 51.97 100 GLU A C 1
ATOM 813 O O . GLU A 1 100 ? -13.771 30.165 0.780 1.00 51.97 100 GLU A O 1
#

Radius of gyration: 25.21 Å; Cα contacts (8 Å, |Δi|>4): 52; chains: 1; bounding box: 46×44×71 Å

Nearest PDB structures (foldseek):
  5o2r-assembly1_v  TM=8.776E-01  e=1.877E-08  Escherichia coli K-12
  8akn-assembly1_W  TM=8.582E-01  e=5.533E-08  Escherichia coli BW25113
  9d7s-assembly2_2w  TM=8.835E-01  e=1.974E-05  Thermus thermophilus HB8
  2b3t-assembly1_B  TM=6.154E-01  e=5.142E-07  Escherichia coli
  1zbt-assembly1_A  TM=5.637E-01  e=5.084E-05  Streptococcus mutans

InterPro domains:
  IPR000352 Peptide chain release factor class I [PF00472] (1-61)
  IPR045853 Peptide chain release factor class I superfamily [SSF75620] (1-93)
  IPR050057 Prokaryotic/Mitochondrial Release Factor [PTHR43804] (1-92)

Organism: Burkholderia cepacia (NCBI:txid292)

Foldseek 3Di:
DDPVVVVVVVVVVVVVVVVVVVVVVVVVVVVVVVCVVCPPVDPVPDQKDDDPVQCWIAGPVVRDIDNPNVCVVVPVCCVVVVVVVVVVVVVVVVVVVVVD

Solvent-accessible surface area (backbone atoms only — not comparable to full-atom values): 5848 Å² total; per-residue (Å²): 139,59,68,65,65,50,50,54,51,51,52,52,53,48,54,52,51,53,51,52,50,53,53,50,55,50,52,50,50,54,49,50,52,51,42,67,76,63,52,90,73,52,81,88,76,49,57,65,46,81,38,74,97,73,35,24,34,34,35,59,85,80,68,47,73,44,81,50,33,67,52,41,73,74,62,58,42,59,84,61,49,52,62,54,53,51,51,54,51,50,53,53,52,50,59,53,61,74,72,111